Protein AF-0000000066699595 (afdb_homodimer)

Foldseek 3Di:
DVVVVVLVVVLVVCVVPVVVNVVSVVVVVVVVVVVVVVVVVVVVVVVVVVVVVVVVVVVVVVVVPPPPPPVPVPVVVVPPPDPPPPPPPDD/DVVVVVLVVVLVVCVVPVVVNVVSVVVVVVVVVVVVVVVVVVVVVVVVVVVVVVVVVVVVVVVVPPPPPPPPVPVVVVPPPDPPPPPPPPD

Solvent-accessible surface area (backbone atoms only — not comparable to full-atom values): 10685 Å² total; per-residue (Å²): 110,69,59,55,50,33,53,51,50,47,50,63,69,25,67,87,35,63,71,58,37,50,32,52,51,52,44,52,50,51,49,51,52,50,50,49,51,52,50,48,52,41,52,53,51,52,51,51,49,51,53,50,52,52,52,52,53,51,52,56,53,53,61,68,59,52,68,75,67,70,75,67,66,64,71,66,67,70,64,61,73,75,79,75,79,78,73,71,73,78,123,111,69,58,56,49,33,52,53,50,48,51,64,70,25,67,85,34,62,71,57,36,49,32,51,50,52,42,51,50,51,50,52,52,50,50,48,51,52,50,50,52,41,52,52,50,51,51,52,47,52,53,50,53,52,53,52,53,52,51,56,54,53,60,69,59,53,67,73,69,70,76,67,66,63,73,66,66,73,63,62,73,73,80,79,79,78,72,75,69,77,123

Radius of gyration: 39.66 Å; Cα contacts (8 Å, |Δi|>4): 62; chains: 2; bounding box: 54×124×80 Å

Sequence (182 aa):
MEADQDLRALFNFLRREPVMFLRLQRFVLRTIQFERSLMTLLDDTDRRMDEMEGRNAQEEMEEEAVPQESEFDEAEAESAPLPENDDDGENMEADQDLRALFNFLRREPVMFLRLQRFVLRTIQFERSLMTLLDDTDRRMDEMEGRNAQEEMEEEAVPQESEFDEAEAESAPLPENDDDGEN

Secondary structure (DSSP, 8-state):
-HHHHHHHHHHHHGGG-HHHHHHHHHHHHHHHHHHHHHHHHHHHHHHHHHHHHHHHHHHHHHHHHS-------GGGGGG------------/-HHHHHHHHHHHHGGG-HHHHHHHHHHHHHHHHHHHHHHHHHHHHHHHHHHHHHHHHHHHHHHHHS-------GGGGGG------------

pLDDT: mean 77.92, std 21.35, range [30.31, 98.31]

Organism: Brugia malayi (NCBI:txid6279)

Structure (mmCIF, N/CA/C/O backbone):
data_AF-0000000066699595-model_v1
#
loop_
_entity.id
_entity.type
_entity.pdbx_description
1 polymer 'Uncharacterized protein'
#
loop_
_atom_site.group_PDB
_atom_site.id
_atom_site.type_symbol
_atom_site.label_atom_id
_atom_site.label_alt_id
_atom_site.label_comp_id
_atom_site.label_asym_id
_atom_site.label_entity_id
_atom_site.label_seq_id
_atom_site.pdbx_PDB_ins_code
_atom_site.Cartn_x
_atom_site.Cartn_y
_atom_site.Cartn_z
_atom_site.occupancy
_atom_site.B_iso_or_equiv
_atom_site.auth_seq_id
_atom_site.auth_comp_id
_atom_site.auth_asym_id
_atom_site.auth_atom_id
_atom_site.pdbx_PDB_model_num
ATOM 1 N N . MET A 1 1 ? 11.469 -9.062 4.109 1 62.03 1 MET A N 1
ATOM 2 C CA . MET A 1 1 ? 12.25 -10.266 3.861 1 62.03 1 MET A CA 1
ATOM 3 C C . MET A 1 1 ? 11.344 -11.461 3.564 1 62.03 1 MET A C 1
ATOM 5 O O . MET A 1 1 ? 11.422 -12.047 2.486 1 62.03 1 MET A O 1
ATOM 9 N N . GLU A 1 2 ? 10.398 -11.844 4.387 1 70.06 2 GLU A N 1
ATOM 10 C CA . GLU A 1 2 ? 9.539 -13.016 4.203 1 70.06 2 GLU A CA 1
ATOM 11 C C . GLU A 1 2 ? 8.609 -12.836 3.008 1 70.06 2 GLU A C 1
ATOM 13 O O . GLU A 1 2 ? 8.406 -13.766 2.225 1 70.06 2 GLU A O 1
ATOM 18 N N . ALA A 1 3 ? 8.195 -11.68 2.855 1 67.25 3 ALA A N 1
ATOM 19 C CA . ALA A 1 3 ? 7.312 -11.391 1.728 1 67.25 3 ALA A CA 1
ATOM 20 C C . ALA A 1 3 ? 8.023 -11.633 0.398 1 67.25 3 ALA A C 1
ATOM 22 O O . ALA A 1 3 ? 7.438 -12.195 -0.531 1 67.25 3 ALA A O 1
ATOM 23 N N . ASP A 1 4 ? 9.312 -11.258 0.462 1 87.12 4 ASP A N 1
ATOM 24 C CA . ASP A 1 4 ? 10.109 -11.398 -0.753 1 87.12 4 ASP A CA 1
ATOM 25 C C . ASP A 1 4 ? 10.328 -12.867 -1.096 1 87.12 4 ASP A C 1
ATOM 27 O O . ASP A 1 4 ? 10.281 -13.25 -2.266 1 87.12 4 ASP A O 1
ATOM 31 N N . GLN A 1 5 ? 10.234 -13.617 -0.034 1 93.06 5 GLN A N 1
ATOM 32 C CA . GLN A 1 5 ? 10.508 -15.031 -0.274 1 93.06 5 GLN A CA 1
ATOM 33 C C . GLN A 1 5 ? 9.305 -15.719 -0.904 1 93.06 5 GLN A C 1
ATOM 35 O O . GLN A 1 5 ? 9.453 -16.547 -1.801 1 93.06 5 GLN A O 1
ATOM 40 N N . ASP A 1 6 ? 8.148 -15.375 -0.508 1 96.31 6 ASP A N 1
ATOM 41 C CA . ASP A 1 6 ? 6.926 -15.953 -1.06 1 96.31 6 ASP A CA 1
ATOM 42 C C . ASP A 1 6 ? 6.758 -15.586 -2.531 1 96.31 6 ASP A C 1
ATOM 44 O O . ASP A 1 6 ? 6.496 -16.453 -3.369 1 96.31 6 ASP A O 1
ATOM 48 N N . LEU A 1 7 ? 6.973 -14.375 -2.76 1 96.88 7 LEU A N 1
ATOM 49 C CA . LEU A 1 7 ? 6.848 -13.898 -4.133 1 96.88 7 LEU A CA 1
ATOM 50 C C . LEU A 1 7 ? 7.875 -14.562 -5.035 1 96.88 7 LEU A C 1
ATOM 52 O O . LEU A 1 7 ? 7.551 -14.984 -6.148 1 96.88 7 LEU A O 1
ATOM 56 N N . ARG A 1 8 ? 9.078 -14.664 -4.578 1 97.19 8 ARG A N 1
ATOM 57 C CA . ARG A 1 8 ? 10.133 -15.305 -5.359 1 97.19 8 ARG A CA 1
ATOM 58 C C . ARG A 1 8 ? 9.781 -16.75 -5.668 1 97.19 8 ARG A C 1
ATOM 60 O O . ARG A 1 8 ? 9.969 -17.219 -6.797 1 97.19 8 ARG A O 1
ATOM 67 N N . ALA A 1 9 ? 9.266 -17.438 -4.691 1 97.94 9 ALA A N 1
ATOM 68 C CA . ALA A 1 9 ? 8.852 -18.828 -4.875 1 97.94 9 ALA A CA 1
ATOM 69 C C . ALA A 1 9 ? 7.734 -18.938 -5.91 1 97.94 9 ALA A C 1
ATOM 71 O O . ALA A 1 9 ? 7.738 -19.844 -6.746 1 97.94 9 ALA A O 1
ATOM 72 N N . LEU A 1 10 ? 6.812 -18.016 -5.801 1 98.25 10 LEU A N 1
ATOM 73 C CA . LEU A 1 10 ? 5.695 -18 -6.734 1 98.25 10 LEU A CA 1
ATOM 74 C C . LEU A 1 10 ? 6.18 -17.766 -8.164 1 98.25 10 LEU A C 1
ATOM 76 O O . LEU A 1 10 ? 5.801 -18.484 -9.078 1 98.25 10 LEU A O 1
ATOM 80 N N . PHE A 1 11 ? 7.059 -16.844 -8.32 1 98.25 11 PHE A N 1
ATOM 81 C CA . PHE A 1 11 ? 7.602 -16.578 -9.648 1 98.25 11 PHE A CA 1
ATOM 82 C C . PHE A 1 11 ? 8.375 -17.781 -10.172 1 98.25 11 PHE A C 1
ATOM 84 O O . PHE A 1 11 ? 8.25 -18.141 -11.344 1 98.25 11 PHE A O 1
ATOM 91 N N . ASN A 1 12 ? 9.164 -18.422 -9.328 1 98.19 12 ASN A N 1
ATOM 92 C CA . ASN A 1 12 ? 9.914 -19.594 -9.727 1 98.19 12 ASN A CA 1
ATOM 93 C C . ASN A 1 12 ? 8.992 -20.734 -10.148 1 98.19 12 ASN A C 1
ATOM 95 O O . ASN A 1 12 ? 9.258 -21.422 -11.141 1 98.19 12 ASN A O 1
ATOM 99 N N . PHE A 1 13 ? 7.953 -20.891 -9.477 1 98 13 PHE A N 1
ATOM 100 C CA . PHE A 1 13 ? 6.977 -21.938 -9.773 1 98 13 PHE A CA 1
ATOM 101 C C . PHE A 1 13 ? 6.289 -21.656 -11.102 1 98 13 PHE A C 1
ATOM 103 O O . PHE A 1 13 ? 6.039 -22.578 -11.883 1 98 13 PHE A O 1
ATOM 110 N N . LEU A 1 14 ? 6.051 -20.375 -11.406 1 98.25 14 LEU A N 1
ATOM 111 C CA . LEU A 1 14 ? 5.227 -20 -12.555 1 98.25 14 LEU A CA 1
ATOM 112 C C . LEU A 1 14 ? 6.09 -19.781 -13.797 1 98.25 14 LEU A C 1
ATOM 114 O O . LEU A 1 14 ? 5.582 -19.391 -14.852 1 98.25 14 LEU A O 1
ATOM 118 N N . ARG A 1 15 ? 7.359 -20.016 -13.703 1 97.69 15 ARG A N 1
ATOM 119 C CA . ARG A 1 15 ? 8.289 -19.75 -14.797 1 97.69 15 ARG A CA 1
ATOM 120 C C . ARG A 1 15 ? 7.848 -20.469 -16.078 1 97.69 15 ARG A C 1
ATOM 122 O O . ARG A 1 15 ? 8.07 -19.953 -17.172 1 97.69 15 ARG A O 1
ATOM 129 N N . ARG A 1 16 ? 7.133 -21.594 -15.969 1 97.06 16 ARG A N 1
ATOM 130 C CA . ARG A 1 16 ? 6.719 -22.375 -17.125 1 97.06 16 ARG A CA 1
ATOM 131 C C . ARG A 1 16 ? 5.258 -22.109 -17.484 1 97.06 16 ARG A C 1
ATOM 133 O O . ARG A 1 16 ? 4.688 -22.781 -18.344 1 97.06 16 ARG A O 1
ATOM 140 N N . GLU A 1 17 ? 4.66 -21.266 -16.781 1 97.38 17 GLU A N 1
ATOM 141 C CA . GLU A 1 17 ? 3.271 -20.844 -16.984 1 97.38 17 GLU A CA 1
ATOM 142 C C . GLU A 1 17 ? 3.182 -19.359 -17.328 1 97.38 17 GLU A C 1
ATOM 144 O O . GLU A 1 17 ? 2.846 -18.547 -16.469 1 97.38 17 GLU A O 1
ATOM 149 N N . PRO A 1 18 ? 3.432 -19.031 -18.594 1 97 18 PRO A N 1
ATOM 150 C CA . PRO A 1 18 ? 3.633 -17.625 -18.984 1 97 18 PRO A CA 1
ATOM 151 C C . PRO A 1 18 ? 2.424 -16.75 -18.672 1 97 18 PRO A C 1
ATOM 153 O O . PRO A 1 18 ? 2.584 -15.594 -18.266 1 97 18 PRO A O 1
ATOM 156 N N . VAL A 1 19 ? 1.235 -17.297 -18.875 1 98 19 VAL A N 1
ATOM 157 C CA . VAL A 1 19 ? 0.032 -16.5 -18.641 1 98 19 VAL A CA 1
ATOM 158 C C . VAL A 1 19 ? -0.085 -16.172 -17.156 1 98 19 VAL A C 1
ATOM 160 O O . VAL A 1 19 ? -0.33 -15.016 -16.797 1 98 19 VAL A O 1
ATOM 163 N 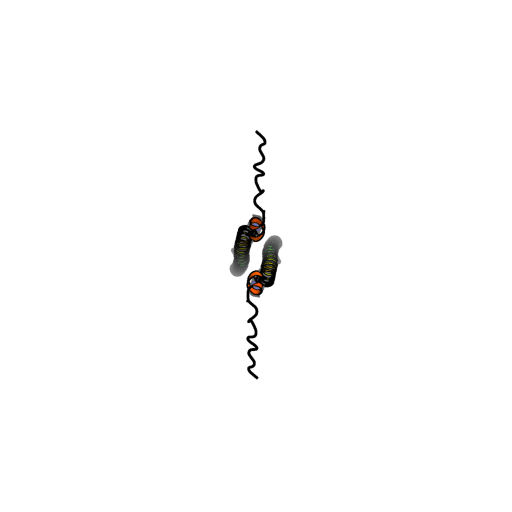N . MET A 1 20 ? 0.154 -17.141 -16.297 1 98 20 MET A N 1
ATOM 164 C CA . MET A 1 20 ? 0.064 -16.953 -14.852 1 98 20 MET A CA 1
ATOM 165 C C . MET A 1 20 ? 1.219 -16.094 -14.344 1 98 20 MET A C 1
ATOM 167 O O . MET A 1 20 ? 1.044 -15.281 -13.43 1 98 20 MET A O 1
ATOM 171 N N . PHE A 1 21 ? 2.361 -16.312 -14.953 1 98.12 21 PHE A N 1
ATOM 172 C CA . PHE A 1 21 ? 3.521 -15.484 -14.633 1 98.12 21 PHE A CA 1
ATOM 173 C C . PHE A 1 21 ? 3.219 -14.008 -14.859 1 98.12 21 PHE A C 1
ATOM 175 O O . PHE A 1 21 ? 3.457 -13.172 -13.984 1 98.12 21 PHE A O 1
ATOM 182 N N . LEU A 1 22 ? 2.623 -13.688 -16 1 98 22 LEU A N 1
ATOM 183 C CA . LEU A 1 22 ? 2.293 -12.312 -16.359 1 98 22 LEU A CA 1
ATOM 184 C C . LEU A 1 22 ? 1.215 -11.758 -15.438 1 98 22 LEU A C 1
ATOM 186 O O . LEU A 1 22 ? 1.254 -10.578 -15.07 1 98 22 LEU A O 1
ATOM 190 N N . ARG A 1 23 ? 0.284 -12.516 -15.047 1 97.81 23 ARG A N 1
ATOM 191 C CA . ARG A 1 23 ? -0.767 -12.078 -14.133 1 97.81 23 ARG A CA 1
ATOM 192 C C . ARG A 1 23 ? -0.189 -11.711 -12.773 1 97.81 23 ARG A C 1
ATOM 194 O O . ARG A 1 23 ? -0.573 -10.703 -12.18 1 97.81 23 ARG A O 1
ATOM 201 N N . LEU A 1 24 ? 0.717 -12.586 -12.266 1 97.88 24 LEU A N 1
ATOM 202 C CA . LEU A 1 24 ? 1.372 -12.266 -11 1 97.88 24 LEU A CA 1
ATOM 203 C C . LEU A 1 24 ? 2.18 -10.977 -11.117 1 97.88 24 LEU A C 1
ATOM 205 O O . LEU A 1 24 ? 2.135 -10.133 -10.219 1 97.88 24 LEU A O 1
ATOM 209 N N . GLN A 1 25 ? 2.893 -10.836 -12.18 1 97.44 25 GLN A N 1
ATOM 210 C CA . GLN A 1 25 ? 3.691 -9.633 -12.414 1 97.44 25 GLN A CA 1
ATOM 211 C C . GLN A 1 25 ? 2.82 -8.383 -12.422 1 97.44 25 GLN A C 1
ATOM 213 O O . GLN A 1 25 ? 3.166 -7.379 -11.797 1 97.44 25 GLN A O 1
ATOM 218 N N . ARG A 1 26 ? 1.719 -8.43 -13.141 1 97.62 26 ARG A N 1
ATOM 219 C CA . ARG A 1 26 ? 0.805 -7.297 -13.211 1 97.62 26 ARG A CA 1
ATOM 220 C C . ARG A 1 26 ? 0.241 -6.957 -11.836 1 97.62 26 ARG A C 1
ATOM 222 O O . ARG A 1 26 ? 0.179 -5.789 -11.453 1 97.62 26 ARG A O 1
ATOM 229 N N . PHE A 1 27 ? -0.104 -7.988 -11.125 1 96.38 27 PHE A N 1
ATOM 230 C CA . PHE A 1 27 ? -0.626 -7.789 -9.781 1 96.38 27 PHE A CA 1
ATOM 231 C C . PHE A 1 27 ? 0.411 -7.109 -8.891 1 96.38 27 PHE A C 1
ATOM 233 O O . PHE A 1 27 ? 0.101 -6.141 -8.195 1 96.38 27 PHE A O 1
ATOM 240 N N . VAL A 1 28 ? 1.614 -7.613 -8.922 1 96.69 28 VAL A N 1
ATOM 241 C CA . VAL A 1 28 ? 2.697 -7.09 -8.094 1 96.69 28 VAL A CA 1
ATOM 242 C C . VAL A 1 28 ? 2.982 -5.641 -8.477 1 96.69 28 VAL A C 1
ATOM 244 O O . VAL A 1 28 ? 3.139 -4.781 -7.609 1 96.69 28 VAL A O 1
ATOM 247 N N . LEU A 1 29 ? 2.988 -5.367 -9.766 1 97 29 LEU A N 1
ATOM 248 C CA . LEU A 1 29 ? 3.273 -4.02 -10.25 1 97 29 LEU A CA 1
ATOM 249 C C . LEU A 1 29 ? 2.201 -3.041 -9.781 1 97 29 LEU A C 1
ATOM 251 O O . LEU A 1 29 ? 2.518 -1.935 -9.336 1 97 29 LEU A O 1
ATOM 255 N N . ARG A 1 30 ? 1.031 -3.406 -9.859 1 96.19 30 ARG A N 1
ATOM 256 C CA . ARG A 1 30 ? -0.068 -2.559 -9.414 1 96.19 30 ARG A CA 1
ATOM 257 C C . ARG A 1 30 ? 0.022 -2.293 -7.91 1 96.19 30 ARG A C 1
ATOM 259 O O . ARG A 1 30 ? -0.23 -1.175 -7.457 1 96.19 30 ARG A O 1
ATOM 266 N N . THR A 1 31 ? 0.331 -3.312 -7.211 1 94.38 31 THR A N 1
ATOM 267 C CA . THR A 1 31 ? 0.469 -3.189 -5.766 1 94.38 31 THR A CA 1
ATOM 268 C C . THR A 1 31 ? 1.582 -2.209 -5.41 1 94.38 31 THR A C 1
ATOM 270 O O . THR A 1 31 ? 1.386 -1.31 -4.59 1 94.38 31 THR A O 1
ATOM 273 N N . ILE A 1 32 ? 2.686 -2.359 -6.043 1 96.06 32 ILE A N 1
ATOM 274 C CA . ILE A 1 32 ? 3.836 -1.495 -5.797 1 96.06 32 ILE A CA 1
ATOM 275 C C . ILE A 1 32 ? 3.477 -0.051 -6.141 1 96.06 32 ILE A C 1
ATOM 277 O O . ILE A 1 32 ? 3.797 0.871 -5.387 1 96.06 32 ILE A O 1
ATOM 281 N N . GLN A 1 33 ? 2.807 0.157 -7.227 1 97.25 33 GLN A N 1
ATOM 282 C CA . GLN A 1 33 ? 2.432 1.498 -7.664 1 97.25 33 GLN A CA 1
ATOM 283 C C . GLN A 1 33 ? 1.459 2.145 -6.68 1 97.25 33 GLN A C 1
ATOM 285 O O . GLN A 1 33 ? 1.58 3.33 -6.367 1 97.25 33 GLN A O 1
ATOM 290 N N . PHE A 1 34 ? 0.567 1.354 -6.242 1 96.94 34 PHE A N 1
ATOM 291 C CA . PHE A 1 34 ? -0.403 1.863 -5.277 1 96.94 34 PHE A CA 1
ATOM 292 C C . PHE A 1 34 ? 0.28 2.24 -3.971 1 96.94 34 PHE A C 1
ATOM 294 O O . PHE A 1 34 ? 0.063 3.334 -3.443 1 96.94 34 PHE A O 1
ATOM 301 N N . GLU A 1 35 ? 1.077 1.386 -3.457 1 96.69 35 GLU A N 1
ATOM 302 C CA . GLU A 1 35 ? 1.823 1.634 -2.227 1 96.69 35 GLU A CA 1
ATOM 303 C C . GLU A 1 35 ? 2.699 2.877 -2.354 1 96.69 35 GLU A C 1
ATOM 305 O O . GLU A 1 35 ? 2.74 3.709 -1.445 1 96.69 35 GLU A O 1
ATOM 310 N N . ARG A 1 36 ? 3.314 3.018 -3.451 1 97.94 36 ARG A N 1
ATOM 311 C CA . ARG A 1 36 ? 4.156 4.184 -3.703 1 97.94 36 ARG A CA 1
ATOM 312 C C . ARG A 1 36 ? 3.33 5.465 -3.711 1 97.94 36 ARG A C 1
ATOM 314 O O . ARG A 1 36 ? 3.766 6.492 -3.189 1 97.94 36 ARG A O 1
ATOM 321 N N . SER A 1 37 ? 2.254 5.387 -4.344 1 98 37 SER A N 1
ATOM 322 C CA . SER A 1 37 ? 1.378 6.551 -4.375 1 98 37 SER A CA 1
ATOM 323 C C . SER A 1 37 ? 0.961 6.969 -2.969 1 98 37 SER A C 1
ATOM 325 O O . SER A 1 37 ? 0.97 8.156 -2.641 1 98 37 SER A O 1
ATOM 327 N N . LEU A 1 38 ? 0.594 5.984 -2.158 1 97.38 38 LEU A N 1
ATOM 328 C CA . LEU A 1 38 ? 0.2 6.27 -0.782 1 97.38 38 LEU A CA 1
ATOM 329 C C . LEU A 1 38 ? 1.362 6.863 0.005 1 97.38 38 LEU A C 1
ATOM 331 O O . LEU A 1 38 ? 1.184 7.832 0.747 1 97.38 38 LEU A O 1
ATOM 335 N N . MET A 1 39 ? 2.49 6.324 -0.158 1 97.5 39 MET A N 1
ATOM 336 C CA . MET A 1 39 ? 3.678 6.809 0.539 1 97.5 39 MET A CA 1
ATOM 337 C C . MET A 1 39 ? 4.012 8.234 0.115 1 97.5 39 MET A C 1
ATOM 339 O O . MET A 1 39 ? 4.383 9.062 0.948 1 97.5 39 MET A O 1
ATOM 343 N N . THR A 1 40 ? 3.885 8.477 -1.131 1 97.88 40 THR A N 1
ATOM 344 C CA . THR A 1 40 ? 4.121 9.82 -1.644 1 97.88 40 THR A CA 1
ATOM 345 C C . THR A 1 40 ? 3.127 10.805 -1.042 1 97.88 40 THR A C 1
ATOM 347 O O . THR A 1 40 ? 3.51 11.898 -0.621 1 97.88 40 THR A O 1
ATOM 350 N N . LEU A 1 41 ? 1.912 10.406 -1.044 1 96.69 41 LEU A N 1
ATOM 351 C CA . LEU A 1 41 ? 0.87 11.242 -0.458 1 96.69 41 LEU A CA 1
ATOM 352 C C . LEU A 1 41 ? 1.151 11.508 1.018 1 96.69 41 LEU A C 1
ATOM 354 O O . LEU A 1 41 ?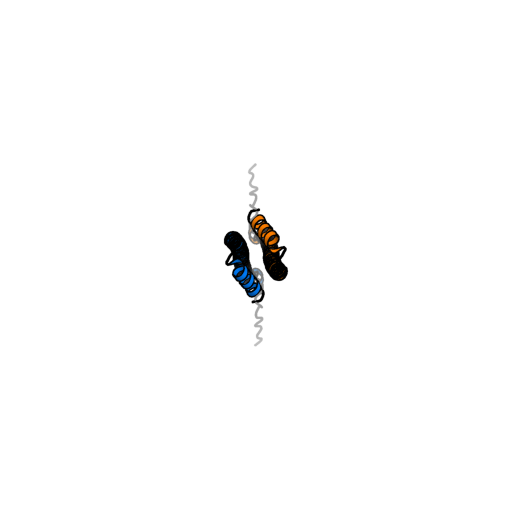 0.981 12.633 1.494 1 96.69 41 LEU A O 1
ATOM 358 N N . LEU A 1 42 ? 1.558 10.578 1.72 1 96.12 42 LEU A N 1
ATOM 359 C CA . LEU A 1 42 ? 1.899 10.719 3.131 1 96.12 42 LEU A CA 1
ATOM 360 C C . LEU A 1 42 ? 3.068 11.68 3.318 1 96.12 42 LEU A C 1
ATOM 362 O O . LEU A 1 42 ? 3.031 12.547 4.195 1 96.12 42 LEU A O 1
ATOM 366 N N . ASP A 1 43 ? 4.07 11.5 2.5 1 95.75 43 ASP A N 1
ATOM 367 C CA . ASP A 1 43 ? 5.23 12.383 2.551 1 95.75 43 ASP A CA 1
ATOM 368 C C . ASP A 1 43 ? 4.82 13.836 2.314 1 95.75 43 ASP A C 1
ATOM 370 O O . ASP A 1 43 ? 5.281 14.742 3.016 1 95.75 43 ASP A O 1
ATOM 374 N N . ASP A 1 44 ? 3.988 14.039 1.36 1 95.12 44 ASP A N 1
ATOM 375 C CA . ASP A 1 44 ? 3.521 15.383 1.008 1 95.12 44 ASP A CA 1
ATOM 376 C C . ASP A 1 44 ? 2.719 16 2.15 1 95.12 44 ASP A C 1
ATOM 378 O O . ASP A 1 44 ? 2.9 17.172 2.477 1 95.12 44 ASP A O 1
ATOM 382 N N . THR A 1 45 ? 1.899 15.227 2.74 1 92.69 45 THR A N 1
ATOM 383 C CA . THR A 1 45 ? 1.074 15.703 3.846 1 92.69 45 THR A CA 1
ATOM 384 C C . THR A 1 45 ? 1.938 16.047 5.055 1 92.69 45 THR A C 1
ATOM 386 O O . THR A 1 45 ? 1.718 17.078 5.707 1 92.69 45 THR A O 1
ATOM 389 N N . ASP A 1 46 ? 2.859 15.258 5.289 1 91.62 46 ASP A N 1
ATOM 390 C CA . ASP A 1 46 ? 3.789 15.5 6.387 1 91.62 46 ASP A CA 1
ATOM 391 C C . ASP A 1 46 ? 4.574 16.797 6.168 1 91.62 46 ASP A C 1
ATOM 393 O O . ASP A 1 46 ? 4.75 17.578 7.094 1 91.62 46 ASP A O 1
ATOM 397 N N . ARG A 1 47 ? 4.961 17.031 4.992 1 92.94 47 ARG A N 1
ATOM 398 C CA . ARG A 1 47 ? 5.68 18.25 4.648 1 92.94 47 ARG A CA 1
ATOM 399 C C . ARG A 1 47 ? 4.797 19.484 4.852 1 92.94 47 ARG A C 1
ATOM 401 O O . ARG A 1 47 ? 5.242 20.484 5.406 1 92.94 47 ARG A O 1
ATOM 408 N N . ARG A 1 48 ? 3.613 19.359 4.48 1 90.75 48 ARG A N 1
ATOM 409 C CA . ARG A 1 48 ? 2.654 20.453 4.652 1 90.75 48 ARG A CA 1
ATOM 410 C C . ARG A 1 48 ? 2.4 20.734 6.129 1 90.75 48 ARG A C 1
ATOM 412 O O . ARG A 1 48 ? 2.289 21.891 6.539 1 90.75 48 ARG A O 1
ATOM 419 N N . MET A 1 49 ? 2.309 19.703 6.867 1 88.62 49 MET A N 1
ATOM 420 C CA . MET A 1 49 ? 2.107 19.859 8.305 1 88.62 49 MET A CA 1
ATOM 421 C C . MET A 1 49 ? 3.305 20.547 8.953 1 88.62 49 MET A C 1
ATOM 423 O O . MET A 1 49 ? 3.137 21.438 9.789 1 88.62 49 MET A O 1
ATOM 427 N N . ASP A 1 50 ? 4.453 20.188 8.562 1 88.88 50 ASP A N 1
ATOM 428 C CA . ASP A 1 50 ? 5.672 20.812 9.078 1 88.8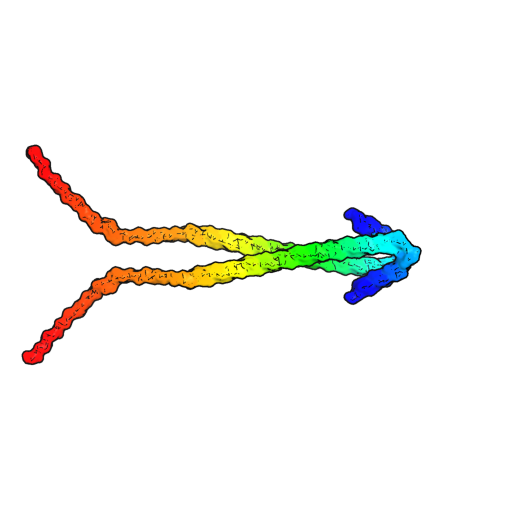8 50 ASP A CA 1
ATOM 429 C C . ASP A 1 50 ? 5.719 22.297 8.742 1 88.88 50 ASP A C 1
ATOM 431 O O . ASP A 1 50 ? 6.098 23.109 9.578 1 88.88 50 ASP A O 1
ATOM 435 N N . GLU A 1 51 ? 5.312 22.625 7.566 1 87.38 51 GLU A N 1
ATOM 436 C CA . GLU A 1 51 ? 5.297 24.016 7.129 1 87.38 51 GLU A CA 1
ATOM 437 C C . GLU A 1 51 ? 4.289 24.844 7.93 1 87.38 51 GLU A C 1
ATOM 439 O O . GLU A 1 51 ? 4.57 25.969 8.32 1 87.38 51 GLU A O 1
ATOM 444 N N . MET A 1 52 ? 3.217 24.266 8.25 1 84.06 52 MET A N 1
ATOM 445 C CA . MET A 1 52 ? 2.184 24.953 9.023 1 84.06 52 MET A CA 1
ATOM 446 C C . MET A 1 52 ? 2.629 25.156 10.469 1 84.06 52 MET A C 1
ATOM 448 O O . MET A 1 52 ? 2.391 26.203 11.055 1 84.06 52 MET A O 1
ATOM 452 N N . GLU A 1 53 ? 3.195 24.172 10.992 1 84.12 53 GLU A N 1
ATOM 453 C CA . GLU A 1 53 ? 3.705 24.281 12.352 1 84.12 53 GLU A CA 1
ATOM 454 C C . GLU A 1 53 ? 4.832 25.297 12.453 1 84.12 53 GLU A C 1
ATOM 456 O O . GLU A 1 53 ? 4.934 26.031 13.438 1 84.12 53 GLU A O 1
ATOM 461 N N . GLY A 1 54 ? 5.641 25.312 11.422 1 82.38 54 GLY A N 1
ATOM 462 C CA . GLY A 1 54 ? 6.699 26.297 11.375 1 82.38 54 GLY A CA 1
ATOM 463 C C . GLY A 1 54 ? 6.18 27.719 11.289 1 82.38 54 GLY A C 1
ATOM 464 O O . GLY A 1 54 ? 6.691 28.625 11.961 1 82.38 54 GLY A O 1
ATOM 465 N N . ARG A 1 55 ? 5.188 27.969 10.617 1 80.19 55 ARG A N 1
ATOM 466 C CA . ARG A 1 55 ? 4.574 29.281 10.477 1 80.19 55 ARG A CA 1
ATOM 467 C C . ARG A 1 55 ? 3.889 29.719 11.766 1 80.19 55 ARG A C 1
ATOM 469 O O . ARG A 1 55 ? 3.994 30.875 12.18 1 80.19 55 ARG A O 1
ATOM 476 N N . ASN A 1 56 ? 3.264 28.828 12.383 1 75.06 56 ASN A N 1
ATOM 477 C CA . ASN A 1 56 ? 2.588 29.125 13.641 1 75.06 56 ASN A CA 1
ATOM 478 C C . ASN A 1 56 ? 3.588 29.453 14.75 1 75.06 56 ASN A C 1
ATOM 480 O O . ASN A 1 56 ? 3.334 30.312 15.594 1 75.06 56 ASN A O 1
ATOM 484 N N . ALA A 1 57 ? 4.641 28.781 14.719 1 77.94 57 ALA A N 1
ATOM 485 C CA . ALA A 1 57 ? 5.68 29.031 15.711 1 77.94 57 ALA A CA 1
ATOM 486 C C . ALA A 1 57 ? 6.312 30.406 15.508 1 77.94 57 ALA A C 1
ATOM 488 O O . ALA A 1 57 ? 6.598 31.125 16.484 1 77.94 57 ALA A O 1
ATOM 489 N N . GLN A 1 58 ? 6.465 30.859 14.352 1 75.94 58 GLN A N 1
ATOM 490 C CA . GLN A 1 58 ? 7.035 32.188 14.047 1 75.94 58 GLN A CA 1
ATOM 491 C C . GLN A 1 58 ? 6.066 33.281 14.398 1 75.94 58 GLN A C 1
ATOM 493 O O . GLN A 1 58 ? 6.469 34.312 14.969 1 75.94 58 GLN A O 1
ATOM 498 N N . GLU A 1 59 ? 4.871 33.125 14.234 1 71.25 59 GLU A N 1
ATOM 499 C CA . GLU A 1 59 ? 3.846 34.125 14.562 1 71.25 59 GLU A CA 1
ATOM 500 C C . GLU A 1 59 ? 3.697 34.281 16.078 1 71.25 59 GLU A C 1
ATOM 502 O O . GLU A 1 59 ? 3.529 35.406 16.562 1 71.25 59 GLU A O 1
ATOM 507 N N . GLU A 1 60 ? 3.777 33.219 16.75 1 70.06 60 GLU A N 1
ATOM 508 C CA . GLU A 1 60 ? 3.709 33.312 18.203 1 70.06 60 GLU A CA 1
ATOM 509 C C . GLU A 1 60 ? 4.91 34.031 18.781 1 70.06 60 GLU A C 1
ATOM 511 O O . GLU A 1 60 ? 4.77 34.812 19.734 1 70.06 60 GLU A O 1
ATOM 516 N N . MET A 1 61 ? 6.051 33.969 18.141 1 74.69 61 MET A N 1
ATOM 517 C CA . MET A 1 61 ? 7.254 34.656 18.609 1 74.69 61 MET A CA 1
ATOM 518 C C . MET A 1 61 ? 7.199 36.125 18.266 1 74.69 61 MET A C 1
ATOM 520 O O . MET A 1 61 ? 7.633 36.969 19.062 1 74.69 61 MET A O 1
ATOM 524 N N . GLU A 1 62 ? 6.652 36.562 17.219 1 70.5 62 GLU A N 1
ATOM 525 C CA . GLU A 1 62 ? 6.535 37.969 16.828 1 70.5 62 GLU A CA 1
ATOM 526 C C . GLU A 1 62 ? 5.473 38.688 17.656 1 70.5 62 GLU A C 1
ATOM 528 O O . GLU A 1 62 ? 5.645 39.844 18.016 1 70.5 62 GLU A O 1
ATOM 533 N N . GLU A 1 63 ? 4.539 38.031 17.984 1 66.5 63 GLU A N 1
ATOM 534 C CA . GLU A 1 63 ? 3.506 38.625 18.828 1 66.5 63 GLU A CA 1
ATOM 535 C C . GLU A 1 63 ? 4.016 38.844 20.25 1 66.5 63 GLU A C 1
ATOM 537 O O . GLU A 1 63 ? 3.674 39.844 20.891 1 66.5 63 GLU A O 1
ATOM 542 N N . GLU A 1 64 ? 4.832 38 20.688 1 62.72 64 GLU A N 1
ATOM 543 C CA . GLU A 1 64 ? 5.418 38.156 22.016 1 62.72 64 GLU A CA 1
ATOM 544 C C . GLU A 1 64 ? 6.473 39.25 22.016 1 62.72 64 GLU A C 1
ATOM 546 O O . GLU A 1 64 ? 6.73 39.875 23.062 1 62.72 64 GLU A O 1
ATOM 551 N N . ALA A 1 65 ? 7.066 39.531 20.875 1 63.34 65 ALA A N 1
ATOM 552 C CA . ALA A 1 65 ? 8.125 40.531 20.766 1 63.34 65 ALA A CA 1
ATOM 553 C C . ALA A 1 65 ? 7.539 41.938 20.578 1 63.34 65 ALA A C 1
ATOM 555 O O . ALA A 1 65 ? 8.25 42.938 20.703 1 63.34 65 ALA A O 1
ATOM 556 N N . VAL A 1 66 ? 6.473 42.125 20.094 1 55.03 66 VAL A N 1
ATOM 557 C CA . VAL A 1 66 ? 5.914 43.469 20.094 1 55.03 66 VAL A CA 1
ATOM 558 C C . VAL A 1 66 ? 5.832 44 21.5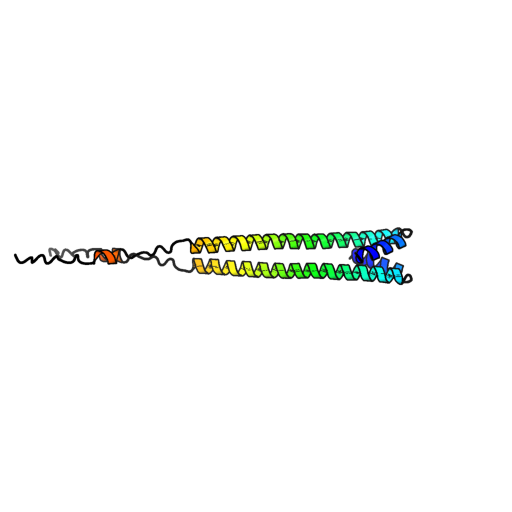31 1 55.03 66 VAL A C 1
ATOM 560 O O . VAL A 1 66 ? 5.145 43.406 22.375 1 55.03 66 VAL A O 1
ATOM 563 N N . PRO A 1 67 ? 6.801 44.688 21.922 1 55.03 67 PRO A N 1
ATOM 564 C CA . PRO A 1 67 ? 6.75 45.312 23.25 1 55.03 67 PRO A CA 1
ATOM 565 C C . PRO A 1 67 ? 5.402 45.969 23.531 1 55.03 67 PRO A C 1
ATOM 567 O O . PRO A 1 67 ? 4.77 46.531 22.625 1 55.03 67 PRO A O 1
ATOM 570 N N . GLN A 1 68 ? 4.629 45.312 24.391 1 50.81 68 GLN A N 1
ATOM 571 C CA . GLN A 1 68 ? 3.598 46.188 24.953 1 50.81 68 GLN A CA 1
ATOM 572 C C . GLN A 1 68 ? 4.156 47.562 25.281 1 50.81 68 GLN A C 1
ATOM 574 O O . GLN A 1 68 ? 5.031 47.688 26.141 1 50.81 68 GLN A O 1
ATOM 579 N N . GLU A 1 69 ? 4.465 48.312 24.375 1 47.75 69 GLU A N 1
ATOM 580 C CA . GLU A 1 69 ? 4.785 49.656 24.828 1 47.75 69 GLU A CA 1
ATOM 581 C C . GLU A 1 69 ? 3.951 50.062 26.031 1 47.75 69 GLU A C 1
ATOM 583 O O . GLU A 1 69 ? 2.719 50.062 25.969 1 47.75 69 GLU A O 1
ATOM 588 N N . SER A 1 70 ? 4.375 49.656 27.0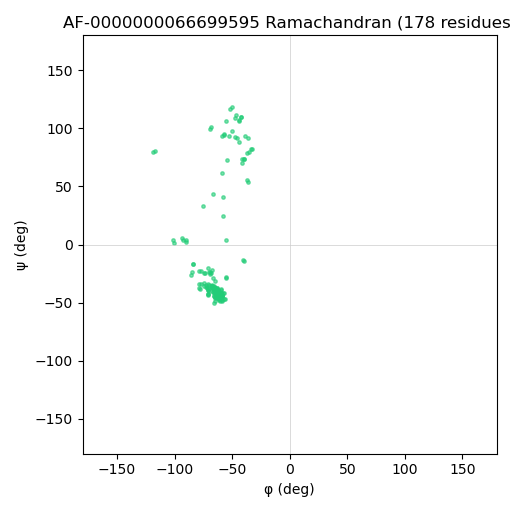94 1 48.06 70 SER A N 1
ATOM 589 C CA . SER A 1 70 ? 3.811 50.344 28.266 1 48.06 70 SER A CA 1
ATOM 590 C C . SER A 1 70 ? 3.561 51.812 27.969 1 48.06 70 SER A C 1
ATOM 592 O O . SER A 1 70 ? 4.496 52.562 27.688 1 48.06 70 SER A O 1
ATOM 594 N N . GLU A 1 71 ? 2.529 52.188 27.312 1 47.66 71 GLU A N 1
ATOM 595 C CA . GLU A 1 71 ? 2.141 53.594 27.391 1 47.66 71 GLU A CA 1
ATOM 596 C C . GLU A 1 71 ? 2.395 54.156 28.781 1 47.66 71 GLU A C 1
ATOM 598 O O . GLU A 1 71 ? 1.598 53.938 29.703 1 47.66 71 GLU A O 1
ATOM 603 N N . PHE A 1 72 ? 3.529 54.062 29.312 1 45.78 72 PHE A N 1
ATOM 604 C CA . PHE A 1 72 ? 3.793 54.906 30.469 1 45.78 72 PHE A CA 1
ATOM 605 C C . PHE A 1 72 ? 3.119 56.25 30.312 1 45.78 72 PHE A C 1
ATOM 607 O O . PHE A 1 72 ? 3.34 56.969 29.312 1 45.78 72 PHE A O 1
ATOM 614 N N . ASP A 1 73 ? 1.877 56.344 30.828 1 47.78 73 ASP A N 1
ATOM 615 C CA . ASP A 1 73 ? 1.213 57.656 30.969 1 47.78 73 ASP A CA 1
ATOM 616 C C . ASP A 1 73 ? 2.195 58.719 31.422 1 47.78 73 ASP A C 1
ATOM 618 O O . ASP A 1 73 ? 2.701 58.688 32.531 1 47.78 73 ASP A O 1
ATOM 622 N N . GLU A 1 74 ? 2.99 59.125 30.625 1 51.31 74 GLU A N 1
ATOM 623 C CA . GLU A 1 74 ? 3.854 60.25 30.891 1 51.31 74 GLU A CA 1
ATOM 624 C C . GLU A 1 74 ? 3.098 61.344 31.641 1 51.31 74 GLU A C 1
ATOM 626 O O . GLU A 1 74 ? 3.709 62.281 32.188 1 51.31 74 GLU A O 1
ATOM 631 N N . ALA A 1 75 ? 1.771 61.281 31.688 1 51.47 75 ALA A N 1
ATOM 632 C CA . ALA A 1 75 ? 1.089 62.375 32.375 1 51.47 75 ALA A CA 1
ATOM 633 C C . ALA A 1 75 ? 1.345 62.344 33.875 1 51.47 75 ALA A C 1
ATOM 635 O O . ALA A 1 75 ? 1.238 63.375 34.562 1 51.47 75 ALA A O 1
ATOM 636 N N . GLU A 1 76 ? 1.694 61.156 34.406 1 49.84 76 GLU A N 1
ATOM 637 C CA . GLU A 1 76 ? 1.777 61.219 35.844 1 49.84 76 GLU A CA 1
ATOM 638 C C . GLU A 1 76 ? 3.133 61.75 36.312 1 49.84 76 GLU A C 1
ATOM 640 O O . GLU A 1 76 ? 3.314 62.094 37.469 1 49.84 76 GLU A O 1
ATOM 645 N N . ALA A 1 77 ? 4.113 61.75 35.438 1 48.34 77 ALA A N 1
ATOM 646 C CA . ALA A 1 77 ? 5.395 62.219 35.969 1 48.34 77 ALA A CA 1
ATOM 647 C C . ALA A 1 77 ? 5.414 63.75 36.094 1 48.34 77 ALA A C 1
ATOM 649 O O . ALA A 1 77 ? 6.238 64.312 36.844 1 48.34 77 ALA A O 1
ATOM 650 N N . GLU A 1 78 ? 4.555 64.438 35.312 1 48.53 78 GLU A N 1
ATOM 651 C CA . GLU A 1 78 ? 4.711 65.875 35.406 1 48.53 78 GLU A CA 1
ATOM 652 C C . GLU A 1 78 ? 4.242 66.375 36.75 1 48.53 78 GLU A C 1
ATOM 654 O O . GLU A 1 78 ? 4.52 67.562 37.125 1 48.53 78 GLU A O 1
ATOM 659 N N . SER A 1 79 ? 3.342 65.625 37.438 1 47.41 79 SER A N 1
ATOM 660 C CA . SER A 1 79 ? 2.768 66.375 38.531 1 47.41 79 SER A CA 1
ATOM 661 C C . SER A 1 79 ? 3.6 66.188 39.812 1 47.41 79 SER A C 1
ATOM 663 O O . SER A 1 79 ? 3.15 66.5 40.906 1 47.41 79 SER A O 1
ATOM 665 N N . ALA A 1 80 ? 4.695 65.5 39.812 1 49.97 80 ALA A N 1
ATOM 666 C CA . ALA A 1 80 ? 5.312 65.5 41.125 1 49.97 80 ALA A CA 1
ATOM 667 C C . ALA A 1 80 ? 5.844 66.875 41.5 1 49.97 80 ALA A C 1
ATOM 669 O O . ALA A 1 80 ? 6.574 67.5 40.719 1 49.97 80 ALA A O 1
ATOM 670 N N . PRO A 1 81 ? 5.113 67.562 42.312 1 51.06 81 PRO A N 1
ATOM 671 C CA . PRO A 1 81 ? 5.574 68.875 42.75 1 51.06 81 PRO A CA 1
ATOM 672 C C . PRO A 1 81 ? 7.012 68.875 43.281 1 51.06 81 PRO A C 1
ATOM 674 O O . PRO A 1 81 ? 7.473 67.812 43.781 1 51.06 81 PRO A O 1
ATOM 677 N N . LEU A 1 82 ? 7.945 69.562 42.719 1 48.44 82 LEU A N 1
ATOM 678 C CA . LEU A 1 82 ? 9.297 69.812 43.188 1 48.44 82 LEU 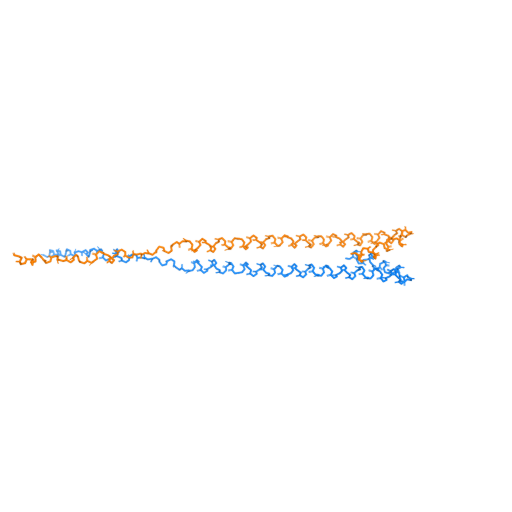A CA 1
ATOM 679 C C . LEU A 1 82 ? 9.289 70.125 44.688 1 48.44 82 LEU A C 1
ATOM 681 O O . LEU A 1 82 ? 8.422 70.875 45.156 1 48.44 82 LEU A O 1
ATOM 685 N N . PRO A 1 83 ? 9.789 69.25 45.5 1 52.53 83 PRO A N 1
ATOM 686 C CA . PRO A 1 83 ? 9.906 69.625 46.906 1 52.53 83 PRO A CA 1
ATOM 687 C C . PRO A 1 83 ? 10.523 71 47.125 1 52.53 83 PRO A C 1
ATOM 689 O O . PRO A 1 83 ? 11.328 71.438 46.312 1 52.53 83 PRO A O 1
ATOM 692 N N . GLU A 1 84 ? 9.836 72 47.531 1 48.62 84 GLU A N 1
ATOM 693 C CA . GLU A 1 84 ? 10.336 73.312 47.969 1 48.62 84 GLU A CA 1
ATOM 694 C C . GLU A 1 84 ? 11.453 73.125 49 1 48.62 84 GLU A C 1
ATOM 696 O O . GLU A 1 84 ? 11.328 72.375 49.938 1 48.62 84 GLU A O 1
ATOM 701 N N . ASN A 1 85 ? 12.695 73.188 48.562 1 44.47 85 ASN A N 1
ATOM 702 C CA . ASN A 1 85 ? 13.867 73.312 49.438 1 44.47 85 ASN A CA 1
ATOM 703 C C . ASN A 1 85 ? 13.68 74.312 50.531 1 44.47 85 ASN A C 1
ATOM 705 O O . ASN A 1 85 ? 13.438 75.5 50.219 1 44.47 85 ASN A O 1
ATOM 709 N N . ASP A 1 86 ? 13.148 74 51.688 1 47.06 86 ASP A N 1
ATOM 710 C CA . ASP A 1 86 ? 13.18 74.812 52.875 1 47.06 86 ASP A CA 1
ATOM 711 C C . ASP A 1 86 ? 14.609 75.125 53.312 1 47.06 86 ASP A C 1
ATOM 713 O O . ASP A 1 86 ? 15.312 74.25 53.781 1 47.06 86 ASP A O 1
ATOM 717 N N . ASP A 1 87 ? 15.469 75.812 52.531 1 44.78 87 ASP A N 1
ATOM 718 C CA . ASP A 1 87 ? 16.766 76.25 53.031 1 44.78 87 ASP A CA 1
ATOM 719 C C . ASP A 1 87 ? 16.609 77.125 54.25 1 44.78 87 ASP A C 1
ATOM 721 O O . ASP A 1 87 ? 16.375 78.312 54.094 1 44.78 87 ASP A O 1
ATOM 725 N N . ASP A 1 88 ? 15.758 76.875 55.188 1 45.25 88 ASP A N 1
ATOM 726 C CA . ASP A 1 88 ? 15.906 77.812 56.281 1 45.25 88 ASP A CA 1
ATOM 727 C C . ASP A 1 88 ? 17.234 77.625 57 1 45.25 88 ASP A C 1
ATOM 729 O O . ASP A 1 88 ? 17.406 76.625 57.75 1 45.25 88 ASP A O 1
ATOM 733 N N . GLY A 1 89 ? 18.391 77.438 56.312 1 35.91 89 GLY A N 1
ATOM 734 C CA . GLY A 1 89 ? 19.562 77.5 57.156 1 35.91 89 GLY A CA 1
ATOM 735 C C . GLY A 1 89 ? 19.656 78.75 58 1 35.91 89 GLY A C 1
ATOM 736 O O . GLY A 1 89 ? 19.516 79.875 57.5 1 35.91 89 GLY A O 1
ATOM 737 N N . GLU A 1 90 ? 19.125 78.562 59.219 1 42.56 90 GLU A N 1
ATOM 738 C CA . GLU A 1 90 ? 19.406 79.438 60.344 1 42.56 90 GLU A CA 1
ATOM 739 C C . GLU A 1 90 ? 20.906 79.562 60.594 1 42.56 90 GLU A C 1
ATOM 741 O O . GLU A 1 90 ? 21.562 78.562 60.812 1 42.56 90 GLU A O 1
ATOM 746 N N . ASN A 1 91 ? 21.703 80.312 59.719 1 30.31 91 ASN A N 1
ATOM 747 C CA . ASN A 1 91 ? 22.734 80.938 60.531 1 30.31 91 ASN A CA 1
ATOM 748 C C . ASN A 1 91 ? 22.125 81.938 61.531 1 30.31 91 ASN A C 1
ATOM 750 O O . ASN A 1 91 ? 21.172 82.625 61.219 1 30.31 91 ASN A O 1
ATOM 754 N N . MET B 1 1 ? -10.766 -3.451 -10.383 1 62.78 1 MET B N 1
ATOM 755 C CA . MET B 1 1 ? -11.43 -4.5 -11.148 1 62.78 1 MET B CA 1
ATOM 756 C C . MET B 1 1 ? -10.414 -5.418 -11.812 1 62.78 1 MET B C 1
ATOM 758 O O . MET B 1 1 ? -10.406 -6.625 -11.57 1 62.78 1 MET B O 1
ATOM 762 N N . GLU B 1 2 ? -9.453 -4.969 -12.586 1 71.62 2 GLU B N 1
ATOM 763 C CA . GLU B 1 2 ? -8.5 -5.793 -13.312 1 71.62 2 GLU B CA 1
ATOM 764 C C . GLU B 1 2 ? -7.547 -6.508 -12.359 1 71.62 2 GLU B C 1
ATOM 766 O O . GLU B 1 2 ? -7.238 -7.688 -12.555 1 71.62 2 GLU B O 1
ATOM 771 N N . ALA B 1 3 ? -7.227 -5.855 -11.352 1 67.25 3 ALA B N 1
ATOM 772 C CA . ALA B 1 3 ? -6.332 -6.457 -10.359 1 67.25 3 ALA B CA 1
ATOM 773 C C . ALA B 1 3 ? -6.973 -7.68 -9.719 1 67.25 3 ALA B C 1
ATOM 775 O O .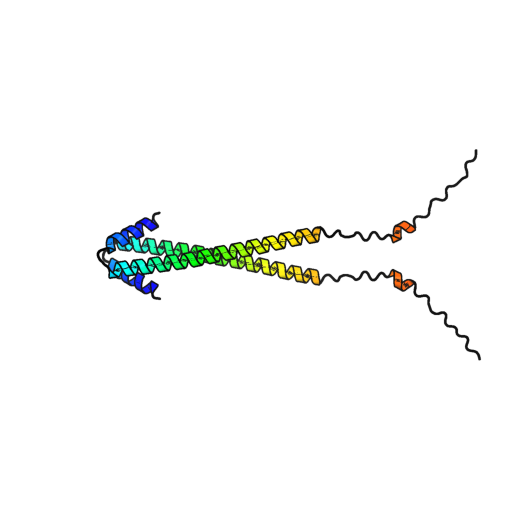 ALA B 1 3 ? -6.312 -8.703 -9.516 1 67.25 3 ALA B O 1
ATOM 776 N N . ASP B 1 4 ? -8.289 -7.5 -9.531 1 87.75 4 ASP B N 1
ATOM 777 C CA . ASP B 1 4 ? -9.031 -8.578 -8.883 1 87.75 4 ASP B CA 1
ATOM 778 C C . ASP B 1 4 ? -9.125 -9.797 -9.797 1 87.75 4 ASP B C 1
ATOM 780 O O . ASP B 1 4 ? -9.016 -10.938 -9.336 1 87.75 4 ASP B O 1
ATOM 784 N N . GLN B 1 5 ? -9.023 -9.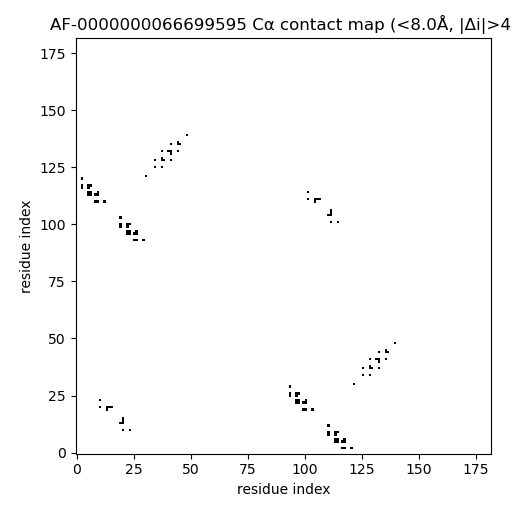445 -11.047 1 93.19 5 GLN B N 1
ATOM 785 C CA . GLN B 1 5 ? -9.172 -10.555 -11.992 1 93.19 5 GLN B CA 1
ATOM 786 C C . GLN B 1 5 ? -7.891 -11.383 -12.062 1 93.19 5 GLN B C 1
ATOM 788 O O . GLN B 1 5 ? -7.945 -12.617 -12.125 1 93.19 5 GLN B O 1
ATOM 793 N N . ASP B 1 6 ? -6.77 -10.766 -12.016 1 96.5 6 ASP B N 1
ATOM 794 C CA . ASP B 1 6 ? -5.488 -11.461 -12.055 1 96.5 6 ASP B CA 1
ATOM 795 C C . ASP B 1 6 ? -5.297 -12.336 -10.812 1 96.5 6 ASP B C 1
ATOM 797 O O . ASP B 1 6 ? -4.926 -13.508 -10.922 1 96.5 6 ASP B O 1
ATOM 801 N N . LEU B 1 7 ? -5.617 -11.75 -9.742 1 96.94 7 LEU B N 1
ATOM 802 C CA . LEU B 1 7 ? -5.484 -12.477 -8.484 1 96.94 7 LEU B CA 1
ATOM 803 C C . LEU B 1 7 ? -6.418 -13.68 -8.453 1 96.94 7 LEU B C 1
ATOM 805 O O . LEU B 1 7 ? -6.016 -14.773 -8.047 1 96.94 7 LEU B O 1
ATOM 809 N N . ARG B 1 8 ? -7.629 -13.469 -8.867 1 97.31 8 ARG B N 1
ATOM 810 C CA . ARG B 1 8 ? -8.594 -14.562 -8.898 1 97.31 8 ARG B CA 1
ATOM 811 C C . ARG B 1 8 ? -8.109 -15.695 -9.797 1 97.31 8 ARG B C 1
ATOM 813 O O . ARG B 1 8 ? -8.219 -16.875 -9.438 1 97.31 8 ARG B O 1
ATOM 820 N N . ALA B 1 9 ? -7.566 -15.359 -10.922 1 97.94 9 ALA B N 1
ATOM 821 C CA . ALA B 1 9 ? -7.031 -16.359 -11.852 1 97.94 9 ALA B CA 1
ATOM 822 C C . ALA B 1 9 ? -5.871 -17.125 -11.227 1 97.94 9 ALA B C 1
ATOM 824 O O . ALA B 1 9 ? -5.766 -18.344 -11.391 1 97.94 9 ALA B O 1
ATOM 825 N N . LEU B 1 10 ? -5.027 -16.375 -10.562 1 98.25 10 LEU B N 1
ATOM 826 C CA . LEU B 1 10 ? -3.875 -16.984 -9.906 1 98.25 10 LEU B CA 1
ATOM 827 C C . LEU B 1 10 ? -4.324 -17.969 -8.828 1 98.25 10 LEU B C 1
ATOM 829 O O . LEU B 1 10 ? -3.848 -19.109 -8.781 1 98.25 10 LEU B O 1
ATOM 833 N N . PHE B 1 11 ? -5.281 -17.594 -8.062 1 98.25 11 PHE B N 1
ATOM 834 C CA . PHE B 1 11 ? -5.789 -18.484 -7.023 1 98.25 11 PHE B CA 1
ATOM 835 C C . PHE B 1 11 ? -6.438 -19.719 -7.637 1 98.25 11 PHE B C 1
ATOM 837 O O . PHE B 1 11 ? -6.234 -20.844 -7.156 1 98.25 11 PHE B O 1
ATOM 844 N N . ASN B 1 12 ? -7.191 -19.531 -8.695 1 98.25 12 ASN B N 1
ATOM 845 C CA . ASN B 1 12 ? -7.824 -20.656 -9.375 1 98.25 12 ASN B CA 1
ATOM 846 C C . ASN B 1 12 ? -6.789 -21.625 -9.93 1 98.25 12 ASN B C 1
ATOM 848 O O . ASN B 1 12 ? -6.957 -22.844 -9.836 1 98.25 12 ASN B O 1
ATOM 852 N N . PHE B 1 13 ? -5.766 -21.125 -10.445 1 98.06 13 PHE B N 1
ATOM 853 C CA . PHE B 1 13 ? -4.695 -21.938 -11.016 1 98.06 13 PHE B CA 1
ATOM 854 C C . PHE B 1 13 ? -3.971 -22.719 -9.93 1 98.06 13 PHE B C 1
ATOM 856 O O . PHE B 1 13 ? -3.607 -23.891 -10.133 1 98.06 13 PHE B O 1
ATOM 863 N N . LEU B 1 14 ? -3.848 -22.109 -8.734 1 98.31 14 LEU B N 1
ATOM 864 C CA . LEU B 1 14 ? -3.01 -22.688 -7.684 1 98.31 14 LEU B CA 1
ATOM 865 C C . LEU B 1 14 ? -3.836 -23.562 -6.746 1 98.31 14 LEU B C 1
ATOM 867 O O . LEU B 1 14 ? -3.318 -24.078 -5.754 1 98.31 14 LEU B O 1
ATOM 871 N N . ARG B 1 15 ? -5.074 -23.766 -7.051 1 97.69 15 ARG B N 1
ATOM 872 C CA . ARG B 1 15 ? -5.977 -24.516 -6.184 1 97.69 15 ARG B CA 1
ATOM 873 C C . ARG B 1 15 ? -5.422 -25.906 -5.879 1 97.69 15 ARG B C 1
ATOM 875 O O . ARG B 1 15 ? -5.637 -26.438 -4.789 1 97.69 15 ARG B O 1
ATOM 882 N N . ARG B 1 16 ? -4.625 -26.5 -6.773 1 96.88 16 ARG B N 1
ATOM 883 C CA . ARG B 1 16 ? -4.098 -27.844 -6.602 1 96.88 16 ARG B CA 1
ATOM 884 C C . ARG B 1 16 ? -2.646 -27.812 -6.125 1 96.88 16 ARG B C 1
ATOM 886 O O . ARG B 1 16 ? -1.984 -28.844 -6.059 1 96.88 16 ARG B O 1
ATOM 893 N N . GLU B 1 17 ? -2.156 -26.688 -5.887 1 97.38 17 GLU B N 1
ATOM 894 C CA . GLU B 1 17 ? -0.801 -26.453 -5.395 1 97.38 17 GLU B CA 1
ATOM 895 C C . GLU B 1 17 ? -0.82 -25.766 -4.035 1 97.38 17 GLU B C 1
ATOM 897 O O . GLU B 1 17 ? -0.597 -24.547 -3.939 1 97.38 17 GLU B O 1
ATOM 902 N N . PRO B 1 18 ? -1.051 -26.547 -2.975 1 97 18 PRO B N 1
ATOM 903 C CA . PRO B 1 18 ? -1.354 -25.969 -1.662 1 97 18 PRO B CA 1
ATOM 904 C C . PRO B 1 18 ? -0.238 -25.062 -1.141 1 97 18 PRO B C 1
ATOM 906 O O . PRO B 1 18 ? -0.51 -24.047 -0.515 1 97 18 PRO B O 1
ATOM 909 N N . VAL B 1 19 ? 1.007 -25.469 -1.382 1 97.88 19 VAL B N 1
ATOM 910 C CA . VAL B 1 19 ? 2.129 -24.688 -0.878 1 97.88 19 VAL B CA 1
ATOM 911 C C . VAL B 1 19 ? 2.158 -23.328 -1.573 1 97.88 19 VAL B C 1
ATOM 913 O O . VAL B 1 19 ? 2.291 -22.281 -0.917 1 97.88 19 VAL B O 1
ATOM 916 N N . MET B 1 20 ? 1.968 -23.312 -2.875 1 97.94 20 MET B N 1
ATOM 917 C CA . MET B 1 20 ? 1.98 -22.062 -3.646 1 97.94 20 MET B CA 1
ATOM 918 C C . MET B 1 20 ? 0.735 -21.234 -3.359 1 97.94 20 MET B C 1
ATOM 920 O O . MET B 1 20 ? 0.802 -20 -3.32 1 97.94 20 MET B O 1
ATOM 924 N N . PHE B 1 21 ? -0.356 -21.938 -3.199 1 98.12 21 PHE B N 1
ATOM 925 C CA . PHE B 1 21 ? -1.594 -21.266 -2.82 1 98.12 21 PHE B CA 1
ATOM 926 C C . PHE B 1 21 ? -1.409 -20.469 -1.527 1 98.12 21 PHE B C 1
ATOM 928 O O . PHE B 1 21 ? -1.76 -19.297 -1.456 1 98.12 21 PHE B O 1
ATOM 935 N N . LEU B 1 22 ? -0.793 -21.094 -0.525 1 98 22 LEU B N 1
ATOM 936 C CA . LEU B 1 22 ? -0.562 -20.453 0.769 1 98 22 LEU B CA 1
ATOM 937 C C . LEU B 1 22 ? 0.423 -19.297 0.639 1 98 22 LEU B C 1
ATOM 939 O O . LEU B 1 22 ? 0.27 -18.266 1.304 1 98 22 LEU B O 1
ATOM 943 N N . ARG B 1 23 ? 1.396 -19.422 -0.15 1 97.69 23 ARG B N 1
ATOM 944 C CA . ARG B 1 23 ? 2.369 -18.344 -0.364 1 97.69 23 ARG B CA 1
ATOM 945 C C . ARG B 1 23 ? 1.707 -17.125 -0.981 1 97.69 23 ARG B C 1
ATOM 947 O O . ARG B 1 23 ? 1.982 -15.992 -0.575 1 97.69 23 ARG B O 1
ATOM 954 N N . LEU B 1 24 ? 0.854 -17.375 -2.012 1 97.81 24 LEU B N 1
ATOM 955 C CA . LEU B 1 24 ? 0.122 -16.25 -2.602 1 97.81 24 LEU B CA 1
ATOM 956 C C . LEU B 1 24 ? -0.782 -15.586 -1.57 1 97.81 24 LEU B C 1
ATOM 958 O O . LEU B 1 24 ? -0.844 -14.359 -1.493 1 97.81 24 LEU B O 1
ATOM 962 N N . GLN B 1 25 ? -1.461 -16.375 -0.795 1 97.44 25 GLN B N 1
ATOM 963 C CA . GLN B 1 25 ? -2.346 -15.859 0.244 1 97.44 25 GLN B CA 1
ATOM 964 C C . GLN B 1 25 ? -1.578 -14.984 1.234 1 97.44 25 GLN B C 1
ATOM 966 O O . GLN B 1 25 ? -2.033 -13.898 1.592 1 97.44 25 GLN B O 1
ATOM 971 N N . ARG B 1 26 ? -0.455 -15.477 1.706 1 97.5 26 ARG B N 1
ATOM 972 C CA . ARG B 1 26 ? 0.366 -14.727 2.652 1 97.5 26 ARG B CA 1
ATOM 973 C C . ARG B 1 26 ? 0.841 -13.414 2.047 1 97.5 26 ARG B C 1
ATOM 975 O O . ARG B 1 26 ? 0.787 -12.367 2.699 1 97.5 26 ARG B O 1
ATOM 982 N N . PHE B 1 27 ? 1.26 -13.492 0.815 1 96.25 27 PHE B N 1
ATOM 983 C CA . PHE B 1 27 ? 1.704 -12.289 0.122 1 96.25 27 PHE B CA 1
ATOM 984 C C . PHE B 1 27 ? 0.577 -11.266 0.033 1 96.25 27 PHE B C 1
ATOM 986 O O . PHE B 1 27 ? 0.774 -10.086 0.341 1 96.25 27 PHE B O 1
ATOM 993 N N . VAL B 1 28 ? -0.577 -11.719 -0.384 1 96.62 28 VAL B N 1
ATOM 994 C CA . VAL B 1 28 ? -1.734 -10.852 -0.551 1 96.62 28 VAL B CA 1
ATOM 995 C C . VAL B 1 28 ? -2.123 -10.242 0.795 1 96.62 28 VAL B C 1
ATOM 997 O O . VAL B 1 28 ? -2.387 -9.039 0.89 1 96.62 28 VAL B O 1
ATOM 1000 N N . LEU B 1 29 ? -2.1 -11.062 1.84 1 96.94 29 LEU B N 1
ATOM 1001 C CA . LEU B 1 29 ? -2.471 -10.594 3.17 1 96.94 29 LEU B CA 1
ATOM 1002 C C . LEU B 1 29 ? -1.508 -9.516 3.656 1 96.94 29 LEU B C 1
ATOM 1004 O O . LEU B 1 29 ? -1.935 -8.492 4.191 1 96.94 29 LEU B O 1
ATOM 1008 N N . ARG B 1 30 ? -0.308 -9.703 3.473 1 96.06 30 ARG B N 1
ATOM 1009 C CA . ARG B 1 30 ? 0.697 -8.719 3.871 1 96.06 30 ARG B CA 1
ATOM 1010 C C . ARG B 1 30 ? 0.521 -7.41 3.105 1 96.06 30 ARG B C 1
ATOM 1012 O O . ARG B 1 30 ? 0.658 -6.328 3.676 1 96.06 30 ARG B O 1
ATOM 1019 N N . THR B 1 31 ? 0.279 -7.547 1.869 1 94.44 31 THR B N 1
ATOM 1020 C CA . THR B 1 31 ? 0.069 -6.375 1.024 1 94.44 31 THR B CA 1
ATOM 1021 C C . THR B 1 31 ? -1.134 -5.57 1.506 1 94.44 31 THR B C 1
ATOM 1023 O O . THR B 1 31 ? -1.047 -4.352 1.666 1 94.44 31 THR B O 1
ATOM 1026 N N . ILE B 1 32 ? -2.197 -6.25 1.757 1 96 32 ILE B N 1
ATOM 1027 C CA . ILE B 1 32 ? -3.424 -5.609 2.221 1 96 32 ILE B CA 1
ATOM 1028 C C . ILE B 1 32 ? -3.168 -4.918 3.559 1 96 32 ILE B C 1
ATOM 1030 O O . ILE B 1 32 ? -3.6 -3.781 3.768 1 96 32 ILE B O 1
ATOM 1034 N N . GLN B 1 33 ? -2.477 -5.57 4.449 1 97.25 33 GLN B N 1
ATOM 1035 C CA . GLN B 1 33 ? -2.191 -5.016 5.766 1 97.25 33 GLN B CA 1
ATOM 1036 C C . GLN B 1 33 ? -1.321 -3.766 5.66 1 97.25 33 GLN B C 1
ATOM 1038 O O . GLN B 1 33 ? -1.553 -2.779 6.363 1 97.25 33 GLN B O 1
ATOM 1043 N N . PHE B 1 34 ? -0.393 -3.846 4.812 1 97.06 34 PHE B N 1
ATOM 1044 C CA . PHE B 1 34 ? 0.49 -2.703 4.609 1 97.06 34 PHE B CA 1
ATOM 1045 C C . PHE B 1 34 ? -0.278 -1.523 4.027 1 97.06 34 PHE B C 1
ATOM 1047 O O . PHE B 1 34 ? -0.182 -0.403 4.531 1 97.06 34 PHE B O 1
ATOM 1054 N N . GLU B 1 35 ? -1 -1.736 3.016 1 96.69 35 GLU B N 1
ATOM 1055 C CA . GLU B 1 35 ? -1.813 -0.704 2.381 1 96.69 35 GLU B CA 1
ATOM 1056 C C . GLU B 1 35 ? -2.789 -0.082 3.375 1 96.69 35 GLU B C 1
ATOM 1058 O O . GLU B 1 35 ? -2.939 1.141 3.426 1 96.69 35 GLU B O 1
ATOM 1063 N N . ARG B 1 36 ? -3.369 -0.879 4.18 1 97.94 36 ARG B N 1
ATOM 1064 C CA . ARG B 1 36 ? -4.297 -0.398 5.199 1 97.94 36 ARG B CA 1
ATOM 1065 C C . ARG B 1 36 ? -3.586 0.49 6.215 1 97.94 36 ARG B C 1
ATOM 1067 O O . ARG B 1 36 ? -4.125 1.512 6.641 1 97.94 36 ARG B O 1
ATOM 1074 N N . SER B 1 37 ? -2.477 0.034 6.594 1 98.06 37 SER B N 1
ATOM 1075 C CA . SER B 1 37 ? -1.702 0.832 7.543 1 98.06 37 SER B CA 1
ATOM 1076 C C . SER B 1 37 ? -1.381 2.209 6.969 1 98.06 37 SER B C 1
ATOM 1078 O O . SER B 1 37 ? -1.511 3.221 7.664 1 98.06 37 SER B O 1
ATOM 1080 N N . LEU B 1 38 ? -0.963 2.225 5.703 1 97.44 38 LEU B N 1
ATOM 1081 C CA . LEU B 1 38 ? -0.649 3.49 5.051 1 97.44 38 LEU B CA 1
ATOM 1082 C C . LEU B 1 38 ? -1.889 4.371 4.949 1 97.44 38 LEU B C 1
ATOM 1084 O O . LEU B 1 38 ? -1.824 5.574 5.215 1 97.44 38 LEU B O 1
ATOM 1088 N N . MET B 1 39 ? -2.961 3.82 4.613 1 97.5 39 MET B N 1
ATOM 1089 C CA . MET B 1 39 ? -4.211 4.562 4.484 1 97.5 39 MET B CA 1
ATOM 1090 C C . MET B 1 39 ? -4.656 5.121 5.832 1 97.5 39 MET B C 1
ATOM 1092 O O . MET B 1 39 ? -5.129 6.254 5.91 1 97.5 39 MET B O 1
ATOM 1096 N N . THR B 1 40 ? -4.504 4.34 6.828 1 97.88 40 THR B N 1
ATOM 1097 C CA . THR B 1 40 ? -4.836 4.789 8.172 1 97.88 40 THR B CA 1
ATOM 1098 C C . THR B 1 40 ? -3.957 5.973 8.578 1 97.88 40 THR B C 1
ATOM 1100 O O . THR B 1 40 ? -4.453 6.961 9.125 1 97.88 40 THR B O 1
ATOM 1103 N N . LEU B 1 41 ? -2.715 5.816 8.32 1 96.81 41 LEU B N 1
ATOM 1104 C CA . LEU B 1 41 ? -1.775 6.891 8.625 1 96.81 41 LEU B CA 1
ATOM 1105 C C . LEU B 1 41 ? -2.139 8.156 7.859 1 96.81 41 LEU B C 1
ATOM 1107 O O . LEU B 1 41 ? -2.084 9.258 8.414 1 96.81 41 LEU B O 1
ATOM 1111 N N . LEU B 1 42 ? -2.486 8.047 6.688 1 95.94 42 LEU B N 1
ATOM 1112 C CA . LEU B 1 42 ? -2.893 9.18 5.863 1 95.94 42 LEU B CA 1
ATOM 1113 C C . LEU B 1 42 ? -4.145 9.844 6.426 1 95.94 42 LEU B C 1
ATOM 1115 O O . LEU B 1 42 ? -4.219 11.07 6.512 1 95.94 42 LEU B O 1
ATOM 1119 N N . ASP B 1 43 ? -5.09 9.047 6.785 1 95.62 43 ASP B N 1
ATOM 1120 C CA . ASP B 1 43 ? -6.324 9.555 7.383 1 95.62 43 ASP B CA 1
ATOM 1121 C C . ASP B 1 43 ? -6.031 10.344 8.656 1 95.62 43 ASP B C 1
ATOM 1123 O O . ASP B 1 43 ? -6.59 11.422 8.875 1 95.62 43 ASP B O 1
ATOM 1127 N N . ASP B 1 44 ? -5.164 9.812 9.461 1 94.88 44 ASP B N 1
ATOM 1128 C CA . ASP B 1 44 ? -4.797 10.445 10.727 1 94.88 44 ASP B CA 1
ATOM 1129 C C . ASP B 1 44 ? -4.098 11.781 10.492 1 94.88 44 ASP B C 1
ATOM 1131 O O . ASP B 1 44 ? -4.391 12.766 11.172 1 94.88 44 ASP B O 1
ATOM 1135 N N . THR B 1 45 ? -3.252 11.781 9.547 1 92.44 45 THR B N 1
ATOM 1136 C CA . THR B 1 45 ? -2.514 13 9.227 1 92.44 45 THR B CA 1
ATOM 1137 C C . THR B 1 45 ? -3.447 14.07 8.68 1 92.44 45 THR B C 1
ATOM 1139 O O . THR B 1 45 ? -3.344 15.242 9.047 1 92.44 45 THR B O 1
ATOM 1142 N N . ASP B 1 46 ? -4.316 13.68 7.887 1 91.56 46 ASP B N 1
ATOM 1143 C CA . ASP B 1 46 ? -5.309 14.594 7.328 1 91.56 46 ASP B CA 1
ATOM 1144 C C . ASP B 1 46 ? -6.184 15.188 8.43 1 91.56 46 ASP B C 1
ATOM 1146 O O . ASP B 1 46 ? -6.465 16.391 8.43 1 91.56 46 ASP B O 1
ATOM 1150 N N . ARG B 1 47 ? -6.551 14.422 9.352 1 93 47 ARG B N 1
ATOM 1151 C CA . ARG B 1 47 ? -7.352 14.883 10.484 1 93 47 ARG B CA 1
ATOM 1152 C C . ARG B 1 47 ? -6.582 15.898 11.32 1 93 47 ARG B C 1
ATOM 1154 O O . ARG B 1 47 ? -7.133 16.922 11.711 1 93 47 ARG B O 1
ATOM 1161 N N . ARG B 1 48 ? -5.371 15.617 11.516 1 90.56 48 ARG B N 1
ATOM 1162 C CA . ARG B 1 48 ? -4.512 16.516 12.273 1 90.56 48 ARG B CA 1
ATOM 1163 C C . ARG B 1 48 ? -4.34 17.859 11.547 1 90.56 48 ARG B C 1
ATOM 1165 O O . ARG B 1 48 ? -4.344 18.906 12.172 1 90.56 48 ARG B O 1
ATOM 1172 N N . MET B 1 49 ? -4.184 17.781 10.305 1 88.75 49 MET B N 1
ATOM 1173 C CA . MET B 1 49 ? -4.051 18.984 9.5 1 88.75 49 MET B CA 1
ATOM 1174 C C . MET B 1 49 ? -5.324 19.828 9.57 1 88.75 49 MET B C 1
ATOM 1176 O O . MET B 1 49 ? -5.258 21.047 9.719 1 88.75 49 MET B O 1
ATOM 1180 N N . ASP B 1 50 ? -6.41 19.219 9.477 1 89.44 50 ASP B N 1
ATOM 1181 C CA . ASP B 1 50 ? -7.691 19.906 9.57 1 89.44 50 ASP B CA 1
ATOM 1182 C C . ASP B 1 50 ? -7.852 20.594 10.922 1 89.44 50 ASP B C 1
ATOM 1184 O O . ASP B 1 50 ? -8.328 21.734 11 1 89.44 50 ASP B O 1
ATOM 1188 N N . GLU B 1 51 ? -7.445 19.938 11.953 1 87.44 51 GLU B N 1
ATOM 1189 C CA . GLU B 1 51 ? -7.527 20.484 13.297 1 87.44 51 GLU B CA 1
ATOM 1190 C C . GLU B 1 51 ? -6.621 21.703 13.453 1 87.44 51 GLU B C 1
ATOM 1192 O O . GLU B 1 51 ? -7.016 22.703 14.055 1 87.44 51 GLU B O 1
ATOM 1197 N N . MET B 1 52 ? -5.52 21.688 12.859 1 84.25 52 MET B N 1
ATOM 1198 C CA . MET B 1 52 ? -4.574 22.797 12.922 1 84.25 52 MET B CA 1
ATOM 1199 C C . MET B 1 52 ? -5.086 23.984 12.133 1 84.25 52 MET B C 1
ATOM 1201 O O . MET B 1 52 ? -4.961 25.141 12.578 1 84.25 52 MET B O 1
ATOM 1205 N N . GLU B 1 53 ? -5.578 23.703 11.016 1 84.31 53 GLU B N 1
ATOM 1206 C CA . GLU B 1 53 ? -6.152 24.766 10.195 1 84.31 53 GLU B CA 1
ATOM 1207 C C . GLU B 1 53 ? -7.355 25.406 10.883 1 84.31 53 GLU B C 1
ATOM 1209 O O . GLU B 1 53 ? -7.555 26.625 10.805 1 84.31 53 GLU B O 1
ATOM 1214 N N . GLY B 1 54 ? -8.125 24.578 11.523 1 82.88 54 GLY B N 1
ATOM 1215 C CA . GLY B 1 54 ? -9.258 25.094 12.273 1 82.88 54 GLY B CA 1
ATOM 1216 C C . GLY B 1 54 ? -8.844 25.969 13.438 1 82.88 54 GLY B C 1
ATOM 1217 O O . GLY B 1 54 ? -9.453 27.031 13.672 1 82.88 54 GLY B O 1
ATOM 1218 N N . ARG B 1 55 ? -7.848 25.688 14.086 1 80.88 55 ARG B N 1
ATOM 1219 C CA . ARG B 1 55 ? -7.332 26.469 15.203 1 80.88 55 ARG B CA 1
ATOM 1220 C C . ARG B 1 55 ? -6.73 27.797 14.727 1 80.88 55 ARG B C 1
ATOM 1222 O O . ARG B 1 55 ? -6.945 28.844 15.344 1 80.88 55 ARG B O 1
ATOM 1229 N N . ASN B 1 56 ? -6.039 27.75 13.711 1 75.81 56 ASN B N 1
ATOM 1230 C CA . ASN B 1 56 ? -5.441 28.969 13.148 1 75.81 56 ASN B CA 1
ATOM 1231 C C . ASN B 1 56 ? -6.504 29.938 12.656 1 75.81 56 ASN B C 1
ATOM 1233 O O . ASN B 1 56 ? -6.355 31.156 12.805 1 75.81 56 ASN B O 1
ATOM 1237 N N . ALA B 1 57 ? -7.512 29.438 12.102 1 79.56 57 ALA B N 1
ATOM 1238 C CA . ALA B 1 57 ? -8.609 30.266 11.617 1 79.56 57 ALA B CA 1
ATOM 1239 C C . ALA B 1 57 ? -9.336 30.953 12.781 1 79.56 57 ALA B C 1
ATOM 1241 O O . ALA B 1 57 ? -9.703 32.125 12.688 1 79.56 57 ALA B O 1
ATOM 1242 N N . GLN B 1 58 ? -9.469 30.328 13.875 1 78 58 GLN B N 1
ATOM 1243 C CA . GLN B 1 58 ? -10.125 30.891 15.047 1 78 58 GLN B CA 1
ATOM 1244 C C . GLN B 1 58 ? -9.258 31.953 15.711 1 78 58 GLN B C 1
ATOM 1246 O O . GLN B 1 58 ? -9.758 33 16.109 1 78 58 GLN B O 1
ATOM 1251 N N . GLU B 1 59 ? -8.039 31.812 15.719 1 72.5 59 GLU B N 1
ATOM 1252 C CA . GLU B 1 59 ? -7.105 32.781 16.297 1 72.5 59 GLU B CA 1
ATOM 1253 C C . GLU B 1 59 ? -7.027 34.031 15.461 1 72.5 59 GLU B C 1
ATOM 1255 O O . GLU B 1 59 ? -6.965 35.156 16 1 72.5 59 GLU B O 1
ATOM 1260 N N . GLU B 1 60 ? -7.051 33.875 14.234 1 71.38 60 GLU B N 1
ATOM 1261 C CA . GLU B 1 60 ? -7.039 35.031 13.352 1 71.38 60 GLU B CA 1
ATOM 1262 C C . GLU B 1 60 ? -8.312 35.875 13.5 1 71.38 60 GLU B C 1
ATOM 1264 O O . GLU B 1 60 ? -8.266 37.094 13.477 1 71.38 60 GLU B O 1
ATOM 1269 N N . MET B 1 61 ? -9.406 35.25 13.812 1 76.06 61 MET B N 1
ATOM 1270 C CA . MET B 1 61 ? -10.672 35.938 13.992 1 76.06 61 MET B CA 1
ATOM 1271 C C . MET B 1 61 ? -10.719 36.656 15.344 1 76.06 61 MET B C 1
ATOM 1273 O O . MET B 1 61 ? -11.25 37.75 15.461 1 76.06 61 MET B O 1
ATOM 1277 N N . GLU B 1 62 ? -10.164 36.188 16.359 1 71.62 62 GLU B N 1
ATOM 1278 C CA . GLU B 1 62 ? -10.133 36.781 17.688 1 71.62 62 GLU B CA 1
ATOM 1279 C C . GLU B 1 62 ? -9.164 37.969 17.734 1 71.62 62 GLU B C 1
ATOM 1281 O O . GLU B 1 62 ? -9.43 38.969 18.406 1 71.62 62 GLU B O 1
ATOM 1286 N N . GLU B 1 63 ? -8.188 37.875 17.078 1 67.06 63 GLU B N 1
ATOM 1287 C CA . GLU B 1 63 ? -7.234 39 17.031 1 67.06 63 GLU B CA 1
ATOM 1288 C C . GLU B 1 63 ? -7.812 40.188 16.266 1 67.06 63 GLU B C 1
ATOM 1290 O O . GLU B 1 63 ? -7.57 41.344 16.641 1 67.06 63 GLU B O 1
ATOM 1295 N N . GLU B 1 64 ? -8.555 39.906 15.297 1 63.56 64 GLU B N 1
ATOM 1296 C CA . GLU B 1 64 ? -9.195 41 14.555 1 63.56 64 GLU B CA 1
ATOM 1297 C C . GLU B 1 64 ? -10.328 41.625 15.367 1 63.56 64 GLU B C 1
ATOM 1299 O O . GLU B 1 64 ? -10.656 42.812 15.18 1 63.56 64 GLU B O 1
ATOM 1304 N N . ALA B 1 65 ? -10.914 40.875 16.297 1 63.66 65 ALA B N 1
ATOM 1305 C CA . ALA B 1 65 ? -12.031 41.375 17.109 1 63.66 65 ALA B CA 1
ATOM 1306 C C . ALA B 1 65 ? -11.539 42.156 18.312 1 63.66 65 ALA B C 1
ATOM 1308 O O . ALA B 1 65 ? -12.328 42.844 18.984 1 63.66 65 ALA B O 1
ATOM 1309 N N . VAL B 1 66 ? -10.484 42 18.766 1 54.56 66 VAL B N 1
ATOM 1310 C CA . VAL B 1 66 ? -10.031 42.906 19.812 1 54.56 66 VAL B CA 1
ATOM 1311 C C . VAL B 1 66 ? -10.039 44.344 19.297 1 54.56 66 VAL B C 1
ATOM 1313 O O . VAL B 1 66 ? -9.328 44.688 18.344 1 54.56 66 VAL B O 1
ATOM 1316 N N . PRO B 1 67 ? -11.086 45 19.531 1 55.56 67 PRO B N 1
ATOM 1317 C CA . PRO B 1 67 ? -11.141 46.406 19.156 1 55.56 67 PRO B CA 1
ATOM 1318 C C . PRO B 1 67 ? -9.867 47.156 19.516 1 55.56 67 PRO B C 1
ATOM 1320 O O . PRO B 1 67 ? -9.242 46.875 20.547 1 55.56 67 PRO B O 1
ATOM 1323 N N . GLN B 1 68 ? -9.094 47.469 18.5 1 50.97 68 GLN B N 1
ATOM 1324 C CA . GLN B 1 68 ? -8.148 48.531 18.828 1 50.97 68 GLN B CA 1
ATOM 1325 C C . GLN B 1 68 ? -8.805 49.594 19.688 1 50.97 68 GLN B C 1
ATOM 1327 O O . GLN B 1 68 ? -9.742 50.281 19.25 1 50.97 68 GLN B O 1
ATOM 1332 N N . GLU B 1 69 ? -9.055 49.375 20.859 1 47.72 69 GLU B N 1
ATOM 1333 C CA . GLU B 1 69 ? -9.477 50.531 21.641 1 47.72 69 GLU B CA 1
ATOM 1334 C C . GLU B 1 69 ? -8.789 51.812 21.156 1 47.72 69 GLU B C 1
ATOM 1336 O O . GLU B 1 69 ? -7.559 51.875 21.156 1 47.72 69 GLU B O 1
ATOM 1341 N N . SER B 1 70 ? -9.297 52.344 20.203 1 48.41 70 SER B N 1
ATOM 1342 C CA . SER B 1 70 ? -8.867 53.719 19.969 1 48.41 70 SER B CA 1
ATOM 1343 C C . SER B 1 70 ? -8.672 54.469 21.297 1 48.41 70 SER B C 1
ATOM 1345 O O . SER B 1 70 ? -9.617 54.625 22.062 1 48.41 70 SER B O 1
ATOM 1347 N N . GLU B 1 71 ? -7.629 54.281 21.953 1 47.31 71 GLU B N 1
ATOM 1348 C CA . GLU B 1 71 ? -7.324 55.25 22.984 1 47.31 71 GLU B CA 1
ATOM 1349 C C . GLU B 1 71 ? -7.707 56.656 22.531 1 47.31 71 GLU B C 1
ATOM 1351 O O . GLU B 1 71 ? -6.961 57.312 21.797 1 47.31 71 GLU B O 1
ATOM 1356 N N . PHE B 1 72 ? -8.891 56.906 22.156 1 46.44 72 PHE B N 1
ATOM 1357 C CA . PHE B 1 72 ? -9.289 58.312 22.062 1 46.44 72 PHE B CA 1
ATOM 1358 C C . PHE B 1 72 ? -8.703 59.125 23.219 1 46.44 72 PHE B C 1
ATOM 1360 O O . PHE B 1 72 ? -8.922 58.781 24.391 1 46.44 72 PHE B O 1
ATOM 1367 N N . ASP B 1 73 ? -7.531 59.719 22.969 1 47.94 73 ASP B N 1
ATOM 1368 C CA . ASP B 1 73 ? -6.969 60.719 23.891 1 47.94 73 ASP B CA 1
ATOM 1369 C C . ASP B 1 73 ? -8.047 61.656 24.391 1 47.94 73 ASP B C 1
ATOM 1371 O O . ASP B 1 73 ? -8.602 62.438 23.609 1 47.94 73 ASP B O 1
ATOM 1375 N N . GLU B 1 74 ? -8.812 61.219 25.188 1 50.88 74 GLU B N 1
ATOM 1376 C CA . GLU B 1 74 ? -9.766 62.094 25.859 1 50.88 74 GLU B CA 1
ATOM 1377 C C . GLU B 1 74 ? -9.125 63.438 26.25 1 50.88 74 GLU B C 1
ATOM 1379 O O . GLU B 1 74 ? -9.82 64.375 26.562 1 50.88 74 GLU B O 1
ATOM 1384 N N . ALA B 1 75 ? -7.801 63.531 26.203 1 51.62 75 ALA B N 1
ATOM 1385 C CA . ALA B 1 75 ? -7.234 64.812 26.656 1 51.62 75 ALA B CA 1
ATOM 1386 C C . ALA B 1 75 ? -7.535 65.938 25.656 1 51.62 75 ALA B C 1
ATOM 1388 O O . ALA B 1 75 ? -7.5 67.062 26 1 51.62 75 ALA B O 1
ATOM 1389 N N . GLU B 1 76 ? -7.848 65.562 24.391 1 50.34 76 GLU B N 1
ATOM 1390 C CA . GLU B 1 76 ? -7.988 66.688 23.531 1 50.34 76 GLU B CA 1
ATOM 1391 C C . GLU B 1 76 ? -9.391 67.312 23.625 1 50.34 76 GLU B C 1
ATOM 1393 O O . GLU B 1 76 ? -9.641 68.375 23.109 1 50.34 76 GLU B O 1
ATOM 1398 N N . ALA B 1 77 ? -10.32 66.562 24.172 1 48.56 77 ALA B N 1
ATOM 1399 C CA . ALA B 1 77 ? -11.648 67.188 24.125 1 48.56 77 ALA B CA 1
ATOM 1400 C C . ALA B 1 77 ? -11.797 68.25 25.219 1 48.56 77 ALA B C 1
ATOM 1402 O O . ALA B 1 77 ? -12.703 69.062 25.172 1 48.56 77 ALA B O 1
ATOM 1403 N N . GLU B 1 78 ? -10.977 68.125 26.297 1 48.31 78 GLU B N 1
ATOM 1404 C CA . GLU B 1 78 ? -11.25 69.125 27.344 1 48.31 78 GLU B CA 1
ATOM 1405 C C . GLU B 1 78 ? -10.891 70.562 26.891 1 48.31 78 GLU B C 1
ATOM 1407 O O . GLU B 1 78 ? -11.227 71.5 27.547 1 48.31 78 GLU B O 1
ATOM 1412 N N . SER B 1 79 ? -9.992 70.625 25.859 1 46.44 79 SER B N 1
ATOM 1413 C CA . SER B 1 79 ? -9.531 72 25.734 1 46.44 79 SER B CA 1
ATOM 1414 C C . SER B 1 79 ? -10.414 72.812 24.781 1 46.44 79 SER B C 1
ATOM 1416 O O . SER B 1 79 ? -10.062 73.875 24.359 1 46.44 79 SER B O 1
ATOM 1418 N N . ALA B 1 80 ? -11.43 72.25 24.25 1 49.75 80 ALA B N 1
ATOM 1419 C CA . ALA B 1 80 ? -12.102 73.188 23.375 1 49.75 80 ALA B CA 1
ATOM 1420 C C . ALA B 1 80 ? -12.789 74.312 24.188 1 49.75 80 ALA B C 1
ATOM 1422 O O . ALA B 1 80 ? -13.562 74 25.094 1 49.75 80 ALA B O 1
ATOM 1423 N N . PRO B 1 81 ? -12.133 75.438 24.25 1 50.31 81 PRO B N 1
ATOM 1424 C CA . PRO B 1 81 ? -12.742 76.562 24.969 1 50.31 81 PRO B CA 1
ATOM 1425 C C . PRO B 1 81 ? -14.18 76.875 24.516 1 50.31 81 PRO B C 1
ATOM 1427 O O . PRO B 1 81 ? -14.539 76.562 23.375 1 50.31 81 PRO B O 1
ATOM 1430 N N . LEU B 1 82 ? -15.18 76.75 25.375 1 48.56 82 LEU B N 1
ATOM 1431 C CA . LEU B 1 82 ? -16.562 77.188 25.156 1 48.56 82 LEU B CA 1
ATOM 1432 C C . LEU B 1 82 ? -16.625 78.562 24.484 1 48.56 82 LEU B C 1
ATOM 1434 O O . LEU B 1 82 ? -15.844 79.438 24.828 1 48.56 82 LEU B O 1
ATOM 1438 N N . PRO B 1 83 ? -17.047 78.625 23.234 1 51.75 83 PRO B N 1
ATOM 1439 C CA . PRO B 1 83 ? -17.203 79.938 22.609 1 51.75 83 PRO B CA 1
ATOM 1440 C C . PRO B 1 83 ? -17.953 80.938 23.516 1 51.75 83 PRO B C 1
ATOM 1442 O O . PRO B 1 83 ? -18.797 80.5 24.312 1 51.75 83 PRO B O 1
ATOM 1445 N N . GLU B 1 84 ? -17.359 81.938 24.031 1 47.53 84 GLU B N 1
ATOM 1446 C CA . GLU B 1 84 ? -17.953 83.125 24.734 1 47.53 84 GLU B CA 1
ATOM 1447 C C . GLU B 1 84 ? -19.109 83.688 23.922 1 47.53 84 GLU B C 1
ATOM 1449 O O . GLU B 1 84 ? -18.969 83.938 22.719 1 47.53 84 GLU B O 1
ATOM 1454 N N . ASN B 1 85 ? -20.312 83.25 24.188 1 45.53 85 ASN B N 1
ATOM 1455 C CA . ASN B 1 85 ? -21.531 83.875 23.672 1 45.53 85 ASN B CA 1
ATOM 1456 C C . ASN B 1 85 ? -21.484 85.375 23.828 1 45.53 85 ASN B C 1
ATOM 1458 O O . ASN B 1 85 ? -21.328 85.875 24.938 1 45.53 85 ASN B O 1
ATOM 1462 N N . ASP B 1 86 ? -21.016 86.125 22.859 1 47.38 86 ASP B N 1
ATOM 1463 C CA . ASP B 1 86 ? -21.141 87.562 22.766 1 47.38 86 ASP B CA 1
ATOM 1464 C C . ASP B 1 86 ? -22.609 88 22.797 1 47.38 86 ASP B C 1
ATOM 1466 O O . ASP B 1 86 ? -23.406 87.562 21.953 1 47.38 86 ASP B O 1
ATOM 1470 N N . ASP B 1 87 ? -23.188 88.375 24 1 46.44 87 ASP B N 1
ATOM 1471 C CA . ASP B 1 87 ? -24.469 88.938 24.359 1 46.44 87 ASP B CA 1
ATOM 1472 C C . ASP B 1 87 ? -24.719 90.25 23.578 1 46.44 87 ASP B C 1
ATOM 1474 O O . ASP B 1 87 ? -25.719 90.938 23.812 1 46.44 87 ASP B O 1
ATOM 1478 N N . ASP B 1 88 ? -23.875 90.688 22.656 1 47.53 88 ASP B N 1
ATOM 1479 C CA . ASP B 1 88 ? -24.188 92.062 22.5 1 47.53 88 ASP B CA 1
ATOM 1480 C C . ASP B 1 88 ? -25.484 92.25 21.688 1 47.53 88 ASP B C 1
ATOM 1482 O O . ASP B 1 88 ? -25.469 92.188 20.469 1 47.53 88 ASP B O 1
ATOM 1486 N N . GLY B 1 89 ? -26.422 91.438 21.75 1 37.84 89 GLY B N 1
ATOM 1487 C CA . GLY B 1 89 ? -27.562 91.938 20.969 1 37.84 89 GLY B CA 1
ATOM 1488 C C . GLY B 1 89 ? -28.031 93.312 21.359 1 37.84 89 GLY B C 1
ATOM 1489 O O . GLY B 1 89 ? -28.141 93.625 22.547 1 37.84 89 GLY B O 1
ATOM 1490 N N . GLU B 1 90 ? -27.656 94.25 20.422 1 45.69 90 GLU B N 1
ATOM 1491 C CA . GLU B 1 90 ? -28.094 95.625 20.297 1 45.69 90 GLU B CA 1
ATOM 1492 C C . GLU B 1 90 ? -29.609 95.75 20.141 1 45.69 90 GLU B C 1
ATOM 1494 O O . GLU B 1 90 ? -30.188 96.812 20.25 1 45.69 90 GLU B O 1
ATOM 1499 N N . ASN B 1 91 ? -30.516 94.812 20.578 1 32.69 91 ASN B N 1
ATOM 1500 C CA . ASN B 1 91 ? -31.766 95.562 20.484 1 32.69 91 ASN B CA 1
ATOM 1501 C C . ASN B 1 91 ? -31.844 96.688 21.531 1 32.69 91 ASN B C 1
ATOM 1503 O O . ASN B 1 91 ? -31.453 96.5 22.672 1 32.69 91 ASN B O 1
#